Protein AF-A0A9E8MY18-F1 (afdb_monomer_lite)

Radius of gyration: 25.97 Å; chains: 1; bounding box: 37×36×74 Å

Sequence (83 aa):
MKALLIIFGLLFLYSCNKETATDSKTTPERSVSSLSASAKDSKNGTYLCKINGEDWYYTKASGLVYKDKKTGIQMATITFKKK

Organism: NCBI:txid2980107

Foldseek 3Di:
DVVVVVVVVVVVVPPDDDDDDPDPDDDPPPPPPPPPPPDPDDACFAFDDADPNRTDGANDKDKDWDADPPVRDIDMDMDGHDD

Secondary structure (DSSP, 8-state):
-HHHHHHHHHGGGG----------------------------SSSEEEEEETTEEEEESEEEEEEEE-TTT--EEEEEEEE--

Structure (mmCIF, N/CA/C/O backbone):
data_AF-A0A9E8MY18-F1
#
_entry.id   AF-A0A9E8MY18-F1
#
loop_
_atom_site.group_PDB
_atom_site.id
_atom_site.type_symbol
_atom_site.label_atom_id
_atom_site.label_alt_id
_atom_site.label_comp_id
_atom_site.label_asym_id
_atom_site.label_entity_id
_atom_site.label_seq_id
_atom_site.pdbx_PDB_ins_code
_ato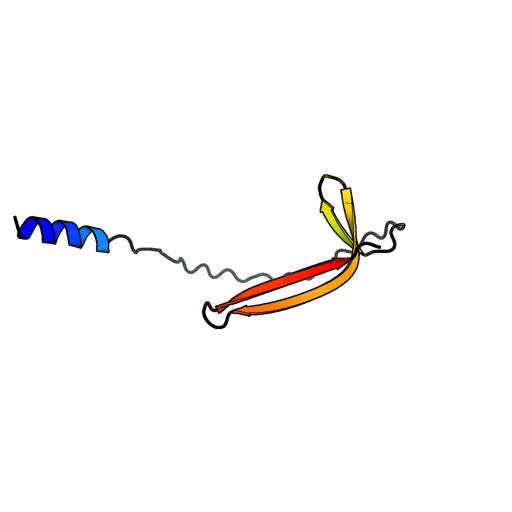m_site.Cartn_x
_atom_site.Cartn_y
_atom_site.Cartn_z
_atom_site.occupancy
_atom_site.B_iso_or_equiv
_atom_site.auth_seq_id
_atom_site.auth_comp_id
_atom_site.auth_asym_id
_atom_site.auth_atom_id
_atom_site.pdbx_PDB_model_num
ATOM 1 N N . MET A 1 1 ? -14.281 26.508 51.327 1.00 56.41 1 MET A N 1
ATOM 2 C CA . MET A 1 1 ? -13.416 25.607 50.523 1.00 56.41 1 MET A CA 1
ATOM 3 C C . MET A 1 1 ? -14.190 24.727 49.537 1.00 56.41 1 MET A C 1
ATOM 5 O O . MET A 1 1 ? -13.730 24.585 48.417 1.00 56.41 1 MET A O 1
ATOM 9 N N . LYS A 1 2 ? -15.378 24.194 49.880 1.00 53.66 2 LYS A N 1
ATOM 10 C CA . LYS A 1 2 ? -16.196 23.379 48.950 1.00 53.66 2 LYS A CA 1
ATOM 11 C C . LYS A 1 2 ? -16.687 24.141 47.705 1.00 53.66 2 LYS A C 1
ATOM 13 O O . LYS A 1 2 ? -16.695 23.577 46.621 1.00 53.66 2 LYS A O 1
ATOM 18 N N . ALA A 1 3 ? -17.005 25.431 47.840 1.00 59.75 3 ALA A N 1
ATOM 19 C CA . ALA A 1 3 ? -17.420 26.275 46.713 1.00 59.75 3 ALA A CA 1
ATOM 20 C C . ALA A 1 3 ? -16.301 26.518 45.678 1.00 59.75 3 ALA A C 1
ATOM 22 O O . ALA A 1 3 ? -16.588 26.670 44.496 1.00 59.75 3 ALA A O 1
ATOM 23 N N . LEU A 1 4 ? -15.028 26.488 46.097 1.00 61.50 4 LEU A N 1
ATOM 24 C CA . LEU A 1 4 ? -13.891 26.708 45.194 1.00 61.50 4 LEU A CA 1
ATOM 25 C C . LEU A 1 4 ? -13.678 25.520 44.237 1.00 61.50 4 LEU A C 1
ATOM 27 O O . LEU A 1 4 ? -13.284 25.709 43.091 1.00 61.50 4 LEU A O 1
ATOM 31 N N . LEU A 1 5 ? -13.995 24.301 44.691 1.00 64.88 5 LEU A N 1
ATOM 32 C CA . LEU A 1 5 ? -13.880 23.079 43.887 1.00 64.88 5 LEU A CA 1
ATOM 33 C C . LEU A 1 5 ? -14.957 22.991 42.795 1.00 64.88 5 LEU A C 1
ATOM 35 O O . LEU A 1 5 ? -14.711 22.426 41.735 1.00 64.88 5 LEU A O 1
ATOM 39 N N . ILE A 1 6 ? -16.126 23.597 43.024 1.00 69.75 6 ILE A N 1
ATOM 40 C CA . ILE A 1 6 ? -17.228 23.625 42.050 1.00 69.75 6 ILE A CA 1
ATOM 41 C C . ILE A 1 6 ? -16.886 24.565 40.883 1.00 69.75 6 ILE A C 1
ATOM 43 O O . ILE A 1 6 ? -17.138 24.236 39.727 1.00 69.75 6 ILE A O 1
ATOM 47 N N . ILE A 1 7 ? -16.235 25.697 41.172 1.00 69.88 7 ILE A N 1
ATOM 48 C CA . ILE A 1 7 ? -15.819 26.680 40.160 1.00 69.88 7 ILE A CA 1
ATOM 49 C C . ILE A 1 7 ? -14.725 26.107 39.244 1.00 69.88 7 ILE A C 1
ATOM 51 O O . ILE A 1 7 ? -14.762 26.325 38.035 1.00 69.88 7 ILE A O 1
ATOM 55 N N . PHE A 1 8 ? -13.794 25.315 39.786 1.00 66.56 8 PHE A N 1
ATOM 56 C CA . PHE A 1 8 ? -12.724 24.703 38.990 1.00 66.56 8 PHE A CA 1
ATOM 57 C C . PHE A 1 8 ? -13.236 23.603 38.036 1.00 66.56 8 PHE A C 1
ATOM 59 O O . PHE A 1 8 ? -12.685 23.423 36.954 1.00 66.56 8 PHE A O 1
ATOM 66 N N . GLY A 1 9 ? -14.327 22.909 38.389 1.00 67.56 9 GLY A N 1
ATOM 67 C CA . GLY A 1 9 ? -14.955 21.896 37.529 1.00 67.56 9 GLY A CA 1
ATOM 68 C C . GLY A 1 9 ? -15.718 22.471 36.329 1.00 67.56 9 GLY A C 1
ATOM 69 O O . GLY A 1 9 ? -15.723 21.870 35.257 1.00 67.56 9 GLY A O 1
ATOM 70 N N . LEU A 1 10 ? -16.316 23.659 36.471 1.00 65.25 10 LEU A N 1
ATOM 71 C CA . LEU A 1 10 ? -17.072 24.325 35.399 1.00 65.25 10 LEU A CA 1
ATOM 72 C C . LEU A 1 10 ? -16.178 24.853 34.263 1.00 65.25 10 LEU A C 1
ATOM 74 O O . LEU A 1 10 ? -16.630 24.948 33.123 1.00 65.25 10 LEU A O 1
ATOM 78 N N . LEU A 1 11 ? -14.903 25.140 34.544 1.00 63.72 11 LEU A N 1
ATOM 79 C CA . LEU A 1 11 ? -13.937 25.624 33.548 1.00 63.72 11 LEU A CA 1
ATOM 80 C C . LEU A 1 11 ? -13.543 24.554 32.514 1.00 63.72 11 LEU A C 1
ATOM 82 O O . LEU A 1 11 ? -13.187 24.899 31.389 1.00 63.72 11 LEU A O 1
ATOM 86 N N . PHE A 1 12 ? -13.663 23.264 32.844 1.00 62.41 12 PHE A N 1
ATOM 87 C CA . PHE A 1 12 ? -13.338 22.173 31.916 1.00 62.41 12 PHE A CA 1
ATOM 88 C C . PHE A 1 12 ? -14.424 21.902 30.862 1.00 62.41 12 PHE A C 1
ATOM 90 O O . PHE A 1 12 ? -14.142 21.259 29.854 1.00 62.41 12 PHE A O 1
ATOM 97 N N . LEU A 1 13 ? -15.648 22.414 31.045 1.00 62.28 13 LEU A N 1
ATOM 98 C CA . LEU A 1 13 ? -16.765 22.172 30.121 1.00 62.28 13 LEU A CA 1
ATOM 99 C C . LEU A 1 13 ? -16.789 23.124 28.910 1.00 62.28 13 LEU A C 1
ATOM 101 O O . LEU A 1 13 ? -17.518 22.870 27.957 1.00 62.28 13 LEU A O 1
ATOM 105 N N . TYR A 1 14 ? -15.976 24.186 28.904 1.00 60.34 14 TYR A N 1
ATOM 106 C CA . TYR A 1 14 ? -15.940 25.178 27.817 1.00 60.34 14 TYR A CA 1
ATOM 107 C C . TYR A 1 14 ? -14.976 24.837 26.661 1.00 60.34 14 TYR A C 1
ATOM 109 O O . TYR A 1 14 ? -14.924 25.570 25.676 1.00 60.34 14 TYR A O 1
ATOM 117 N N . SER A 1 15 ? -14.229 23.725 26.720 1.00 57.19 15 SER A N 1
ATOM 118 C CA . SER A 1 15 ? -13.239 23.353 25.686 1.00 57.19 15 SER A CA 1
ATOM 119 C C . SER A 1 15 ? -13.784 22.402 24.605 1.00 57.19 15 SER A C 1
ATOM 121 O O . SER A 1 15 ? -13.074 21.541 24.087 1.00 57.19 15 SER A O 1
ATOM 123 N N . CYS A 1 16 ? -15.059 22.537 24.236 1.00 66.25 16 CYS A N 1
ATOM 124 C CA . CYS A 1 16 ? -15.622 21.798 23.107 1.00 66.25 16 CYS A CA 1
ATOM 125 C C . CYS A 1 16 ? -16.477 22.704 22.219 1.00 66.25 16 CYS A C 1
ATOM 127 O O . CYS A 1 16 ? -17.693 22.584 22.163 1.00 66.25 16 CYS A O 1
ATOM 129 N N . ASN A 1 17 ? -15.811 23.607 21.503 1.00 57.97 17 ASN A N 1
ATOM 130 C CA . ASN A 1 17 ? -16.362 24.230 20.305 1.00 57.97 17 ASN A CA 1
ATOM 131 C C . ASN A 1 17 ? -15.381 23.995 19.160 1.00 57.97 17 ASN A C 1
ATOM 133 O O . ASN A 1 17 ? -14.427 24.744 18.963 1.00 57.97 17 ASN A O 1
ATOM 137 N N . LYS A 1 18 ? -15.604 22.907 18.421 1.00 57.03 18 LYS A N 1
ATOM 138 C CA . LYS A 1 18 ? -15.118 22.803 17.049 1.00 57.03 18 LYS A CA 1
ATOM 139 C C . LYS A 1 18 ? -16.282 23.174 16.149 1.00 57.03 18 LYS A C 1
ATOM 141 O O . LYS A 1 18 ? -17.160 22.355 15.894 1.00 57.03 18 LYS A O 1
ATOM 146 N N . GLU A 1 19 ? -16.278 24.423 15.702 1.00 54.38 19 GLU A N 1
ATOM 147 C CA . GLU A 1 19 ? -17.009 24.825 14.510 1.00 54.38 19 GLU A CA 1
ATOM 148 C C . GLU A 1 19 ? -16.591 23.892 13.369 1.00 54.38 19 GLU A C 1
ATOM 150 O O . GLU A 1 19 ? -15.412 23.780 13.031 1.00 54.38 19 GLU A O 1
ATOM 155 N N . THR A 1 20 ? -17.556 23.187 12.787 1.00 47.06 20 THR A N 1
ATOM 156 C CA . THR A 1 20 ? -17.411 22.684 11.424 1.00 47.06 20 THR A CA 1
ATOM 157 C C . THR A 1 20 ? -18.239 23.611 10.561 1.00 47.06 20 THR A C 1
ATOM 159 O O . THR A 1 20 ? -19.464 23.526 10.501 1.00 47.06 20 THR A O 1
ATOM 162 N N . ALA A 1 21 ? -17.544 24.572 9.956 1.00 42.94 21 ALA A N 1
ATOM 163 C CA . ALA A 1 21 ? -18.081 25.350 8.863 1.00 42.94 21 ALA A CA 1
ATOM 164 C C . ALA A 1 21 ? -18.625 24.383 7.805 1.00 42.94 21 ALA A C 1
ATOM 166 O O . ALA A 1 21 ? -17.944 23.456 7.358 1.00 42.94 21 ALA A O 1
ATOM 167 N N . THR A 1 22 ? -19.882 24.599 7.439 1.00 45.38 22 THR A N 1
ATOM 168 C CA . THR A 1 22 ? -20.475 24.036 6.234 1.00 45.38 22 THR A CA 1
ATOM 169 C C . THR A 1 22 ? -19.813 24.725 5.050 1.00 45.38 22 THR A C 1
ATOM 171 O O . THR A 1 22 ? -20.261 25.781 4.622 1.00 45.38 22 THR A O 1
ATOM 174 N N . ASP A 1 23 ? -18.744 24.131 4.526 1.00 35.94 23 ASP A N 1
ATOM 175 C CA . ASP A 1 23 ? -18.268 24.433 3.180 1.00 35.94 23 ASP A CA 1
ATOM 176 C C . ASP A 1 23 ? -18.867 23.410 2.218 1.00 35.94 23 ASP A C 1
ATOM 178 O O . ASP A 1 23 ? -18.344 22.321 1.971 1.00 35.94 23 ASP A O 1
ATOM 182 N N . SER A 1 24 ? -20.011 23.796 1.660 1.00 46.94 24 SER A N 1
ATOM 183 C CA . SER A 1 24 ? -20.526 23.242 0.418 1.00 46.94 24 SER A CA 1
ATOM 184 C C . SER A 1 24 ? -19.549 23.593 -0.706 1.00 46.94 24 SER A C 1
ATOM 186 O O . SER A 1 24 ? -19.678 24.626 -1.360 1.00 46.94 24 SER A O 1
ATOM 188 N N . LYS A 1 25 ? -18.559 22.729 -0.945 1.00 35.75 25 LYS A N 1
ATOM 189 C CA . LYS A 1 25 ? -17.765 22.747 -2.175 1.00 35.75 25 LYS A CA 1
ATOM 190 C C . LYS A 1 25 ? -18.174 21.566 -3.042 1.00 35.75 25 LYS A C 1
ATOM 192 O O . LYS A 1 25 ? -17.710 20.442 -2.861 1.00 35.75 25 LYS A O 1
ATOM 197 N N . THR A 1 26 ? -19.051 21.857 -4.001 1.00 39.50 26 THR A N 1
ATOM 198 C CA . THR A 1 26 ? -19.227 21.089 -5.233 1.00 39.50 26 THR A CA 1
ATOM 199 C C . THR A 1 26 ? -17.856 20.629 -5.717 1.00 39.50 26 THR A C 1
ATOM 201 O O . THR A 1 26 ? -17.008 21.442 -6.083 1.00 39.50 26 THR A O 1
ATOM 204 N N . THR A 1 27 ? -17.620 19.321 -5.659 1.00 34.78 27 THR A N 1
ATOM 205 C CA . THR A 1 27 ? -16.460 18.705 -6.296 1.00 34.78 27 THR A CA 1
ATOM 206 C C . THR A 1 27 ? -16.672 18.852 -7.800 1.00 34.78 27 THR A C 1
ATOM 208 O O . THR A 1 27 ? -17.666 18.320 -8.296 1.00 34.78 27 THR A O 1
ATOM 211 N N . PRO A 1 28 ? -15.817 19.570 -8.548 1.00 40.81 28 PRO A N 1
ATOM 212 C CA . PRO A 1 28 ? -15.823 19.403 -9.986 1.00 40.81 28 PRO A CA 1
ATOM 213 C C . PRO A 1 28 ? -15.443 17.950 -10.246 1.00 40.81 28 PRO A C 1
ATOM 215 O O . PRO A 1 28 ? -14.428 17.469 -9.734 1.00 40.81 28 PRO A O 1
ATOM 218 N N . GLU A 1 29 ? -16.306 17.255 -10.984 1.00 44.31 29 GLU A N 1
ATOM 219 C CA . GLU A 1 29 ? -16.032 15.968 -11.601 1.00 44.31 29 GLU A CA 1
ATOM 220 C C . GLU A 1 29 ? -14.593 15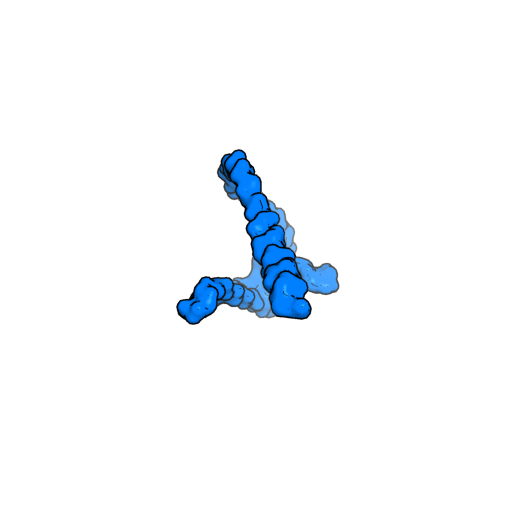.988 -12.112 1.00 44.31 29 GLU A C 1
ATOM 222 O O . GLU A 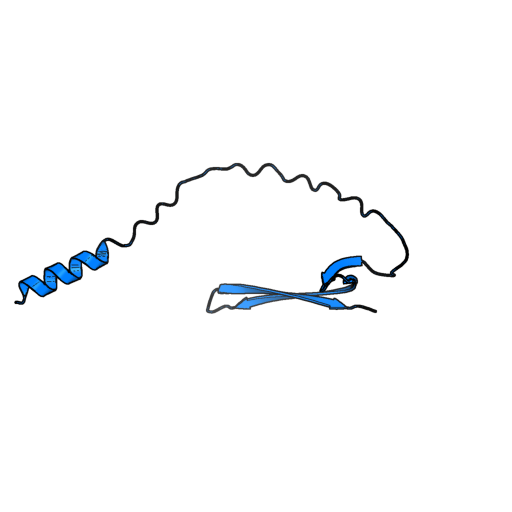1 29 ? -14.244 16.712 -13.048 1.00 44.31 29 GLU A O 1
ATOM 227 N N . ARG A 1 30 ? -13.717 15.273 -11.400 1.00 35.78 30 ARG A N 1
ATOM 228 C CA . ARG A 1 30 ? -12.333 15.111 -11.808 1.00 35.78 30 ARG A CA 1
ATOM 229 C C . ARG A 1 30 ? -12.406 14.241 -13.043 1.00 35.78 30 ARG A C 1
ATOM 231 O O . ARG A 1 30 ? -12.444 13.018 -12.929 1.00 35.78 30 ARG A O 1
ATOM 238 N N . SER A 1 31 ? -12.463 14.888 -14.204 1.00 42.84 31 SER A N 1
ATOM 239 C CA . SER A 1 31 ? -12.214 14.231 -15.469 1.00 42.84 31 SER A CA 1
ATOM 240 C C . SER A 1 31 ? -10.951 13.407 -15.268 1.00 42.84 31 SER A C 1
ATOM 242 O O . SER A 1 31 ? -9.912 13.898 -14.807 1.00 42.84 31 SER A O 1
ATOM 244 N N . VAL A 1 32 ? -11.081 12.103 -15.497 1.00 48.84 32 VAL A N 1
ATOM 245 C CA . VAL A 1 32 ? -9.941 11.205 -15.581 1.00 48.84 32 VAL A CA 1
ATOM 246 C C . VAL A 1 32 ? -9.192 11.669 -16.819 1.00 48.84 32 VAL 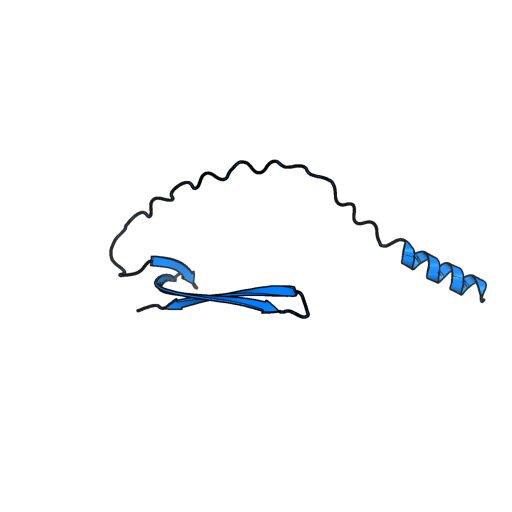A C 1
ATOM 248 O O . VAL A 1 32 ? -9.413 11.187 -17.924 1.00 48.84 32 VAL A O 1
ATOM 251 N N . SER A 1 33 ? -8.357 12.693 -16.640 1.00 45.38 33 SER A N 1
ATOM 252 C CA . SER A 1 33 ? -7.334 13.057 -17.592 1.00 45.38 33 SER A CA 1
ATOM 253 C C . SER A 1 33 ? -6.467 11.822 -17.676 1.00 45.38 33 SER A C 1
ATOM 255 O O . SER A 1 33 ? -5.677 11.545 -16.773 1.00 45.38 33 SER A O 1
ATOM 257 N N . SER A 1 34 ? -6.713 11.042 -18.727 1.00 55.34 34 SER A N 1
ATOM 258 C CA . SER A 1 34 ? -5.827 10.012 -19.229 1.00 55.34 34 SER A CA 1
ATOM 259 C C . SER A 1 34 ? -4.432 10.625 -19.273 1.00 55.34 34 SER A C 1
ATOM 261 O O . SER A 1 34 ? -4.080 11.378 -20.180 1.00 55.34 34 SER A O 1
ATOM 263 N N . LEU A 1 35 ? -3.657 10.381 -18.217 1.00 45.38 35 LEU A N 1
ATOM 264 C CA . LEU A 1 35 ? -2.221 10.544 -18.251 1.00 45.38 35 LEU A CA 1
ATOM 265 C C . LEU A 1 35 ? -1.779 9.471 -19.229 1.00 45.38 35 LEU A C 1
ATOM 267 O O . LEU A 1 35 ? -1.657 8.301 -18.867 1.00 45.38 35 LEU A O 1
ATOM 271 N N . SER A 1 36 ? -1.657 9.869 -20.494 1.00 48.50 36 SER A N 1
ATOM 272 C CA . SER A 1 36 ? -0.983 9.070 -21.499 1.00 48.50 36 SER A CA 1
ATOM 273 C C . SER A 1 36 ? 0.365 8.693 -20.899 1.00 48.50 36 SER A C 1
ATOM 275 O O . SER A 1 36 ? 1.206 9.543 -20.595 1.00 48.50 36 SER A O 1
ATOM 277 N N . ALA A 1 37 ? 0.518 7.405 -20.598 1.00 49.97 37 ALA A N 1
ATOM 278 C CA . ALA A 1 37 ? 1.785 6.878 -20.152 1.00 49.97 37 ALA A CA 1
ATOM 279 C C . ALA A 1 37 ? 2.746 7.132 -21.310 1.00 49.97 37 ALA A C 1
ATOM 281 O O . ALA A 1 37 ? 2.608 6.527 -22.373 1.00 49.97 37 ALA A O 1
ATOM 282 N N . SER A 1 38 ? 3.658 8.088 -21.132 1.00 46.41 38 SER A N 1
ATOM 283 C CA . SER A 1 38 ? 4.767 8.297 -22.050 1.00 46.41 38 SER A CA 1
ATOM 284 C C . SER A 1 38 ? 5.597 7.021 -22.016 1.00 46.41 38 SER A C 1
ATOM 286 O O . SER A 1 38 ? 6.473 6.864 -21.165 1.00 46.41 38 SER A O 1
ATOM 288 N N . ALA A 1 39 ? 5.270 6.097 -22.916 1.00 54.38 39 ALA A N 1
ATOM 289 C CA . ALA A 1 39 ? 6.019 4.893 -23.190 1.00 54.38 39 ALA A CA 1
ATOM 290 C C . ALA A 1 39 ? 7.413 5.315 -23.661 1.00 54.38 39 ALA A C 1
ATOM 292 O O . ALA A 1 39 ? 7.642 5.627 -24.825 1.00 54.38 39 ALA A O 1
ATOM 293 N N . LYS A 1 40 ? 8.342 5.397 -22.711 1.00 50.19 40 LYS A N 1
ATOM 294 C CA . LYS A 1 40 ? 9.756 5.209 -22.992 1.00 50.19 40 LYS A CA 1
ATOM 295 C C . LYS A 1 40 ? 10.100 3.808 -22.524 1.00 50.19 40 LYS A C 1
ATOM 297 O O . LYS A 1 40 ? 10.244 3.542 -21.333 1.00 50.19 40 LYS A O 1
ATOM 302 N N . ASP A 1 41 ? 10.132 2.927 -23.510 1.00 56.81 41 ASP A N 1
ATOM 303 C CA . ASP A 1 41 ? 10.515 1.532 -23.423 1.00 56.81 41 ASP A CA 1
ATOM 304 C C . ASP A 1 41 ? 11.831 1.319 -22.659 1.00 56.81 41 ASP A C 1
ATOM 306 O O . ASP A 1 41 ? 12.809 2.047 -22.842 1.00 56.81 41 ASP A O 1
ATOM 310 N N . SER A 1 42 ? 11.843 0.292 -21.800 1.00 55.56 42 SER A N 1
ATOM 311 C CA . SER A 1 42 ? 12.913 -0.7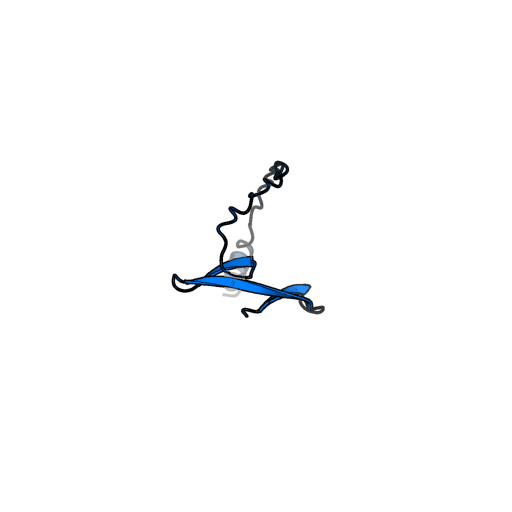32 -21.702 1.00 55.56 42 SER A CA 1
ATOM 312 C C . SER A 1 42 ? 12.909 -1.526 -20.388 1.00 55.56 42 SER A C 1
ATOM 314 O O . SER A 1 42 ? 13.705 -2.451 -20.235 1.00 55.56 42 SER A O 1
ATOM 316 N N . LYS A 1 43 ? 12.009 -1.257 -19.435 1.00 62.59 43 LYS A N 1
ATOM 317 C CA . LYS A 1 43 ? 11.842 -2.124 -18.257 1.00 62.59 43 LYS A CA 1
ATOM 318 C C . LYS A 1 43 ? 10.496 -2.825 -18.358 1.00 62.59 43 LYS A C 1
ATOM 320 O O . LYS A 1 43 ? 9.479 -2.160 -18.472 1.00 62.59 43 LYS A O 1
ATOM 325 N N . ASN A 1 44 ? 10.503 -4.159 -18.355 1.00 76.50 44 ASN A N 1
ATOM 326 C CA . ASN A 1 44 ? 9.334 -5.041 -18.502 1.00 76.50 44 ASN A CA 1
ATOM 327 C C . ASN A 1 44 ? 8.321 -4.918 -17.336 1.00 76.50 44 ASN A C 1
ATOM 329 O O . ASN A 1 44 ? 8.001 -5.919 -16.698 1.00 76.50 44 ASN A O 1
ATOM 333 N N . GLY A 1 45 ? 7.863 -3.715 -16.991 1.00 85.25 45 GLY A N 1
ATOM 334 C CA . GLY A 1 45 ? 7.017 -3.455 -15.833 1.00 85.25 45 GLY A CA 1
ATOM 335 C C . GLY A 1 45 ? 6.406 -2.055 -15.822 1.00 85.25 45 GLY A C 1
ATOM 336 O O . GLY A 1 45 ? 6.805 -1.161 -16.562 1.00 85.25 45 GLY A O 1
ATOM 337 N N . THR A 1 46 ? 5.423 -1.873 -14.950 1.00 92.12 46 THR A N 1
ATOM 338 C CA . THR A 1 46 ? 4.711 -0.615 -14.729 1.00 92.12 46 THR A CA 1
ATOM 339 C C . THR A 1 46 ? 5.466 0.240 -13.718 1.00 92.12 46 THR A C 1
ATOM 341 O O . THR A 1 46 ? 5.920 -0.266 -12.691 1.00 92.12 46 THR A O 1
ATOM 344 N N . TYR A 1 47 ? 5.600 1.538 -13.994 1.00 92.75 47 TYR A N 1
ATOM 345 C CA . TYR A 1 47 ? 6.201 2.490 -13.060 1.00 92.75 47 TYR A CA 1
ATOM 346 C C . TYR A 1 47 ? 5.390 2.563 -11.757 1.00 92.75 47 TYR A C 1
ATOM 348 O O . TYR A 1 47 ? 4.165 2.680 -11.799 1.00 92.75 47 TYR A O 1
ATOM 356 N N . LEU A 1 48 ? 6.070 2.480 -10.609 1.00 92.06 48 LEU A N 1
ATOM 357 C CA . LEU A 1 48 ? 5.461 2.606 -9.283 1.00 92.06 48 LEU A CA 1
ATOM 358 C C . LEU A 1 48 ? 5.723 3.989 -8.685 1.00 92.06 48 LEU A C 1
ATOM 360 O O . LEU A 1 48 ? 4.794 4.745 -8.421 1.00 92.06 48 LEU A O 1
ATOM 364 N N . CYS A 1 49 ? 6.993 4.289 -8.425 1.00 92.69 49 CYS A N 1
ATOM 365 C CA . CYS A 1 49 ? 7.443 5.510 -7.769 1.00 92.69 49 CYS A CA 1
ATOM 366 C C . CYS A 1 49 ? 8.971 5.620 -7.860 1.00 92.69 49 CYS A C 1
ATOM 368 O O . CYS A 1 49 ? 9.637 4.782 -8.467 1.00 92.69 49 CYS A O 1
ATOM 370 N N . LYS A 1 50 ? 9.534 6.646 -7.222 1.00 94.44 50 LYS A N 1
ATOM 371 C CA . LYS A 1 50 ? 10.973 6.784 -6.998 1.00 94.44 50 LYS A CA 1
ATOM 372 C C . LYS A 1 50 ? 11.279 6.533 -5.524 1.00 94.44 50 LYS A C 1
ATOM 374 O O . LYS A 1 50 ? 10.715 7.208 -4.666 1.00 94.44 50 LYS A O 1
ATOM 379 N N . ILE A 1 51 ? 12.169 5.588 -5.233 1.00 88.94 51 ILE A N 1
ATOM 380 C CA . ILE A 1 51 ? 12.624 5.273 -3.872 1.00 88.94 51 ILE A CA 1
ATOM 381 C C . ILE A 1 51 ? 14.125 5.538 -3.828 1.00 88.94 51 ILE A C 1
ATOM 383 O O . ILE A 1 51 ? 14.872 4.968 -4.616 1.00 88.94 51 ILE A O 1
ATOM 387 N N . ASN A 1 52 ? 14.571 6.423 -2.933 1.00 92.62 52 ASN A N 1
ATOM 388 C CA . ASN A 1 52 ? 15.985 6.802 -2.788 1.00 92.62 52 ASN A CA 1
ATOM 389 C C . ASN A 1 52 ? 16.647 7.271 -4.098 1.00 92.62 52 ASN A C 1
ATOM 391 O O . ASN A 1 52 ? 17.802 6.962 -4.369 1.00 92.62 52 ASN A O 1
ATOM 395 N N . GLY A 1 53 ? 15.910 7.998 -4.939 1.00 92.81 53 GLY A N 1
ATOM 396 C CA . GLY A 1 53 ? 16.422 8.477 -6.227 1.00 92.81 53 GLY A CA 1
ATOM 397 C C . GLY A 1 53 ? 16.329 7.462 -7.374 1.00 92.81 53 GLY A C 1
ATOM 398 O O . GLY A 1 53 ? 16.413 7.872 -8.529 1.00 92.81 53 GLY A O 1
ATOM 399 N N . GLU A 1 54 ? 16.082 6.181 -7.084 1.00 91.12 54 GLU A N 1
ATOM 400 C CA . GLU A 1 54 ? 15.937 5.118 -8.083 1.00 91.12 54 GLU A CA 1
ATOM 401 C C . GLU A 1 54 ? 14.472 4.932 -8.495 1.00 91.12 54 GLU A C 1
ATOM 403 O O . GLU A 1 54 ? 13.575 4.831 -7.651 1.00 91.12 54 GLU A O 1
ATOM 408 N N . ASP A 1 55 ? 14.224 4.844 -9.802 1.00 92.25 55 ASP A N 1
ATOM 409 C CA . ASP A 1 55 ? 12.899 4.526 -10.328 1.00 92.25 55 ASP A CA 1
ATOM 410 C C . ASP A 1 55 ? 12.545 3.052 -10.078 1.00 92.25 55 ASP A C 1
ATOM 412 O O . ASP A 1 55 ? 13.206 2.127 -10.565 1.00 92.25 55 ASP A O 1
ATOM 416 N N . TRP A 1 56 ? 11.448 2.841 -9.358 1.00 91.25 56 TRP A N 1
ATOM 417 C CA . TRP A 1 56 ? 10.879 1.536 -9.062 1.00 91.25 56 TRP A CA 1
ATOM 418 C C . TRP A 1 56 ? 9.758 1.183 -10.034 1.00 91.25 56 TRP A C 1
ATOM 420 O O . TRP A 1 56 ? 8.847 1.969 -10.288 1.00 91.25 56 TRP A O 1
ATOM 430 N N . TYR A 1 57 ? 9.812 -0.051 -10.530 1.00 93.06 57 TYR A N 1
ATOM 431 C CA . TYR A 1 57 ? 8.835 -0.637 -11.441 1.00 93.06 57 TYR A CA 1
ATOM 432 C C . TYR A 1 57 ? 8.386 -1.990 -10.892 1.00 93.06 57 TYR A C 1
ATOM 434 O O . TYR A 1 57 ? 9.161 -2.683 -10.226 1.00 93.06 57 TYR A O 1
ATOM 442 N N . TYR A 1 58 ? 7.157 -2.390 -11.199 1.00 92.44 58 TYR A N 1
ATOM 443 C CA . TYR A 1 58 ? 6.600 -3.678 -10.799 1.00 92.44 58 TYR A CA 1
ATOM 444 C C . TYR A 1 58 ? 6.046 -4.445 -11.995 1.00 92.44 58 TYR A C 1
ATOM 446 O O . TYR A 1 58 ? 5.655 -3.872 -13.005 1.00 92.44 58 TYR A O 1
ATOM 454 N N . THR A 1 59 ? 6.006 -5.765 -11.871 1.00 94.31 59 THR A N 1
ATOM 455 C CA . THR A 1 59 ? 5.468 -6.664 -12.905 1.00 94.31 59 THR A CA 1
ATOM 456 C C . THR A 1 59 ? 4.165 -7.321 -12.477 1.00 94.31 59 THR A C 1
ATOM 458 O O . THR A 1 59 ? 3.354 -7.709 -13.312 1.00 94.31 59 THR A O 1
ATOM 461 N N . LYS A 1 60 ? 3.953 -7.445 -11.163 1.00 93.75 60 LYS A N 1
ATOM 462 C CA . LYS A 1 60 ? 2.721 -7.956 -10.563 1.00 93.75 60 LYS A CA 1
ATOM 463 C C . LYS A 1 60 ? 2.362 -7.117 -9.346 1.00 93.75 60 LYS A C 1
ATOM 465 O O . LYS A 1 60 ? 3.249 -6.742 -8.579 1.00 93.75 60 LYS A O 1
ATOM 470 N N . ALA A 1 61 ? 1.072 -6.873 -9.166 1.00 94.62 61 ALA A N 1
ATOM 471 C CA . ALA A 1 61 ? 0.514 -6.260 -7.972 1.00 94.62 61 ALA A CA 1
ATOM 472 C C . ALA A 1 61 ? -0.552 -7.184 -7.375 1.00 94.62 61 ALA A C 1
ATOM 474 O O . ALA A 1 61 ? -1.257 -7.883 -8.101 1.00 94.62 61 ALA A O 1
ATOM 475 N N . SER A 1 62 ? -0.661 -7.191 -6.054 1.00 96.19 62 SER A N 1
ATOM 476 C CA . SER A 1 62 ? -1.727 -7.870 -5.317 1.00 96.19 62 SER A CA 1
ATOM 477 C C . SER A 1 62 ? -2.181 -6.996 -4.159 1.00 96.19 62 SER A C 1
ATOM 479 O O . SER A 1 62 ? -1.383 -6.233 -3.618 1.00 96.19 62 SER A O 1
ATOM 481 N N . GLY A 1 63 ? -3.445 -7.118 -3.766 1.00 96.69 63 GLY A N 1
ATOM 482 C CA . GLY A 1 63 ? -4.021 -6.326 -2.685 1.00 96.69 63 GLY A CA 1
ATOM 483 C C . GLY A 1 63 ? -4.791 -7.183 -1.691 1.00 96.69 63 GLY A C 1
ATOM 484 O O . GLY A 1 63 ? -5.397 -8.183 -2.068 1.00 96.69 63 GLY A O 1
ATOM 485 N N . LEU A 1 64 ? -4.782 -6.756 -0.432 1.00 96.94 64 LEU A N 1
ATOM 486 C CA . LEU A 1 64 ? -5.669 -7.234 0.618 1.00 96.94 64 LEU A CA 1
ATOM 487 C C . LEU A 1 64 ? -6.324 -6.024 1.275 1.00 96.94 64 LEU A C 1
ATOM 489 O O . LEU A 1 64 ? -5.637 -5.092 1.687 1.00 96.94 64 LEU A O 1
ATOM 493 N N . VAL A 1 65 ? -7.645 -6.054 1.397 1.00 96.88 65 VAL A N 1
ATOM 494 C CA . VAL A 1 65 ? -8.396 -5.060 2.164 1.00 96.88 65 VAL A CA 1
ATOM 495 C C . VAL A 1 65 ? -9.009 -5.771 3.354 1.00 96.88 65 VAL A C 1
ATOM 497 O O . VAL A 1 65 ? -9.659 -6.803 3.192 1.00 96.88 65 VAL A O 1
ATOM 500 N N . TYR A 1 66 ? -8.804 -5.227 4.548 1.00 96.44 66 TYR A N 1
ATOM 501 C CA . TYR A 1 66 ? -9.442 -5.725 5.754 1.00 96.44 66 TYR A CA 1
ATOM 502 C C . TYR A 1 66 ? -10.079 -4.581 6.535 1.00 96.44 66 TYR A C 1
ATOM 504 O O . TYR A 1 66 ? -9.603 -3.446 6.534 1.00 96.44 66 TYR A O 1
ATOM 512 N N . LYS A 1 67 ? -11.179 -4.898 7.214 1.00 97.62 67 LYS A N 1
ATOM 513 C CA . LYS A 1 67 ? -11.859 -3.989 8.130 1.00 97.62 67 LYS A CA 1
ATOM 514 C C . LYS A 1 67 ? -11.866 -4.609 9.515 1.00 97.62 67 LYS A C 1
ATOM 516 O O . LYS A 1 67 ? -12.418 -5.693 9.706 1.00 97.62 67 LYS A O 1
ATOM 521 N N . ASP A 1 68 ? -11.264 -3.921 10.473 1.00 96.94 68 ASP A N 1
ATOM 522 C CA . ASP A 1 68 ? -11.348 -4.305 11.871 1.00 96.94 68 ASP A CA 1
ATOM 523 C C . ASP A 1 68 ? -12.780 -4.070 12.369 1.00 96.94 68 ASP A C 1
ATOM 525 O O . ASP A 1 68 ? -13.317 -2.963 12.302 1.00 96.94 68 ASP A O 1
ATOM 529 N N . LYS A 1 69 ? -13.433 -5.138 12.837 1.00 95.94 69 LYS A N 1
ATOM 530 C CA . LYS A 1 69 ? -14.847 -5.084 13.237 1.00 95.94 69 LYS A CA 1
ATOM 531 C C . LYS A 1 69 ? -15.071 -4.313 14.540 1.00 95.94 69 LYS A C 1
ATOM 533 O O . LYS A 1 69 ? -16.163 -3.793 14.732 1.00 95.94 69 LYS A O 1
ATOM 538 N N . LYS A 1 70 ? -14.074 -4.258 15.431 1.00 96.50 70 LYS A N 1
ATOM 539 C CA . LYS A 1 70 ? -14.195 -3.665 16.772 1.00 96.50 70 LYS A CA 1
ATOM 540 C C . LYS A 1 70 ? -13.978 -2.155 16.745 1.00 96.50 70 LYS A C 1
ATOM 542 O O . LYS A 1 70 ? -14.689 -1.413 17.408 1.00 96.50 70 LYS A O 1
ATOM 547 N N . THR A 1 71 ? -12.980 -1.718 15.993 1.00 97.12 71 THR A N 1
ATOM 548 C CA . THR A 1 71 ? -12.554 -0.319 15.877 1.00 97.12 71 THR A CA 1
ATOM 549 C C . THR A 1 71 ? -13.133 0.361 14.639 1.00 97.12 71 THR A C 1
ATOM 551 O O . THR A 1 71 ? -13.130 1.584 14.554 1.00 97.12 71 THR A O 1
ATOM 554 N N . GLY A 1 72 ? -13.623 -0.413 13.664 1.00 97.00 72 GLY A N 1
ATOM 555 C CA . GLY A 1 72 ? -14.134 0.093 12.390 1.00 97.00 72 GLY A CA 1
ATOM 556 C C . GLY A 1 72 ? -13.046 0.503 11.394 1.00 97.00 72 GLY A C 1
ATOM 557 O O . GLY A 1 72 ? -13.383 0.892 10.273 1.00 97.00 72 GLY A O 1
ATOM 558 N N . ILE A 1 73 ? -11.767 0.398 11.774 1.00 97.38 73 ILE A N 1
ATOM 559 C CA . ILE A 1 73 ? -10.620 0.802 10.956 1.00 97.38 73 ILE A CA 1
ATOM 560 C C . ILE A 1 73 ? -10.562 -0.050 9.686 1.00 97.38 73 ILE A C 1
ATOM 562 O O . ILE A 1 73 ? -10.651 -1.276 9.737 1.00 97.38 73 ILE A O 1
ATOM 566 N N . GLN A 1 74 ? -10.392 0.607 8.539 1.00 97.75 74 GLN A N 1
ATOM 567 C CA . GLN A 1 74 ? -10.159 -0.043 7.252 1.00 97.75 74 GLN A CA 1
ATOM 568 C C . GLN A 1 74 ? -8.692 0.087 6.878 1.00 97.75 74 GLN A C 1
ATOM 570 O O . GLN A 1 74 ? -8.120 1.173 6.946 1.00 97.75 74 GLN A O 1
ATOM 575 N N . MET A 1 75 ? -8.095 -1.023 6.471 1.00 97.38 75 MET A N 1
ATOM 576 C CA . MET A 1 75 ? -6.69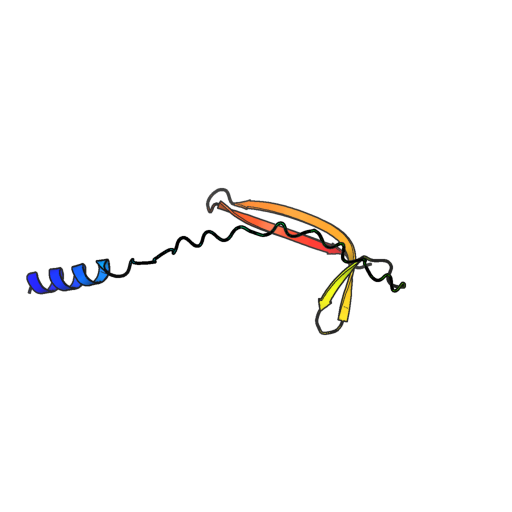8 -1.093 6.079 1.00 97.38 75 MET A CA 1
ATOM 577 C C . MET A 1 75 ? -6.617 -1.770 4.718 1.00 97.38 75 MET A C 1
ATOM 579 O O . MET A 1 75 ? -7.245 -2.804 4.480 1.00 97.38 75 MET A O 1
ATOM 583 N N . ALA A 1 76 ? -5.826 -1.186 3.827 1.00 97.56 76 ALA A N 1
ATOM 584 C CA . ALA A 1 76 ? -5.494 -1.770 2.541 1.00 97.56 76 ALA A CA 1
ATOM 585 C C . ALA A 1 76 ? -3.986 -2.009 2.490 1.00 97.56 76 ALA A C 1
ATOM 587 O O . ALA A 1 76 ? -3.191 -1.098 2.718 1.00 97.56 76 ALA A O 1
ATOM 588 N N . THR A 1 77 ? -3.593 -3.237 2.183 1.00 97.25 77 THR A N 1
ATOM 589 C CA . THR A 1 77 ? -2.207 -3.613 1.927 1.00 97.25 77 THR A CA 1
ATOM 590 C C . THR A 1 77 ? -2.068 -3.908 0.448 1.00 97.25 77 THR A C 1
ATOM 592 O O . THR A 1 77 ? -2.738 -4.798 -0.071 1.00 97.25 77 THR A O 1
ATOM 595 N N . ILE A 1 78 ? -1.193 -3.170 -0.230 1.00 96.19 78 ILE A N 1
ATOM 596 C CA . ILE A 1 78 ? -0.871 -3.393 -1.638 1.00 96.19 78 ILE A CA 1
ATOM 597 C C . ILE A 1 78 ? 0.582 -3.851 -1.719 1.00 96.19 78 ILE A C 1
ATOM 599 O O . ILE A 1 78 ? 1.478 -3.218 -1.167 1.00 96.19 78 ILE A O 1
ATOM 603 N N . THR A 1 79 ? 0.813 -4.971 -2.394 1.00 95.81 79 THR A N 1
ATOM 604 C CA . THR A 1 79 ? 2.136 -5.560 -2.590 1.00 95.81 79 THR A CA 1
ATOM 605 C C . THR A 1 79 ? 2.500 -5.511 -4.063 1.00 95.81 79 THR A C 1
ATOM 607 O O . THR A 1 79 ? 1.751 -5.995 -4.910 1.00 95.81 79 THR A O 1
ATOM 610 N N . PHE A 1 80 ? 3.684 -4.982 -4.357 1.00 94.50 80 PHE A N 1
ATOM 611 C CA . PHE A 1 80 ? 4.241 -4.893 -5.701 1.00 94.50 80 PHE A CA 1
ATOM 612 C C . PHE A 1 80 ? 5.456 -5.818 -5.817 1.00 94.50 80 PHE A C 1
ATOM 614 O O . PHE A 1 80 ? 6.336 -5.796 -4.960 1.00 94.50 80 PHE A O 1
ATOM 621 N N . LYS A 1 81 ? 5.518 -6.639 -6.871 1.00 92.50 81 LYS A N 1
ATOM 622 C CA . LYS A 1 81 ? 6.655 -7.530 -7.151 1.00 92.50 81 LYS A CA 1
ATOM 623 C C . LYS A 1 81 ? 7.505 -6.975 -8.294 1.00 92.50 81 LYS A C 1
ATOM 625 O O . LYS A 1 81 ? 7.010 -6.815 -9.415 1.00 92.50 81 LYS A O 1
ATOM 630 N N . LYS A 1 82 ? 8.785 -6.726 -8.012 1.00 86.94 82 LYS A N 1
ATOM 631 C CA . LYS A 1 82 ? 9.843 -6.468 -9.005 1.00 86.94 82 LYS A CA 1
ATOM 632 C C . LYS A 1 82 ? 10.320 -7.821 -9.569 1.00 86.94 82 LYS A C 1
ATOM 634 O O . LYS A 1 82 ? 10.268 -8.815 -8.845 1.00 86.94 82 LYS A O 1
ATOM 639 N N . LYS A 1 83 ? 10.668 -7.880 -10.858 1.00 76.44 83 LYS A N 1
ATOM 640 C CA . LYS A 1 83 ? 11.252 -9.077 -11.495 1.00 76.44 83 LYS A CA 1
ATOM 641 C C . LYS A 1 83 ? 12.750 -9.132 -11.230 1.00 76.44 83 LYS A C 1
ATOM 643 O O . LYS A 1 83 ? 13.344 -8.033 -11.157 1.00 76.44 83 LYS A O 1
#

pLDDT: mean 72.59, std 21.59, range [34.78, 97.75]